Protein AF-A0A7Y2PIM0-F1 (afdb_monomer_lite)

Structure (mmCIF, N/CA/C/O backbone):
data_AF-A0A7Y2PIM0-F1
#
_entry.id   AF-A0A7Y2PIM0-F1
#
loop_
_atom_site.group_PDB
_atom_site.id
_atom_site.type_symbol
_atom_site.label_atom_id
_atom_site.label_alt_id
_atom_site.label_comp_id
_atom_site.label_asym_id
_atom_site.label_entity_id
_atom_site.label_seq_id
_atom_site.pdbx_PDB_ins_code
_atom_site.Cartn_x
_atom_site.Cartn_y
_atom_site.Cartn_z
_atom_site.occupancy
_atom_site.B_iso_or_equiv
_atom_site.auth_seq_id
_atom_site.auth_comp_id
_atom_site.auth_asym_id
_atom_site.auth_atom_id
_atom_site.pdbx_PDB_model_num
ATOM 1 N N . MET A 1 1 ? -16.999 8.464 21.501 1.00 84.56 1 MET A N 1
ATOM 2 C CA . MET A 1 1 ? -16.425 7.670 20.392 1.00 84.56 1 MET A CA 1
ATOM 3 C C . MET A 1 1 ? -16.876 8.298 19.085 1.00 84.56 1 MET A C 1
ATOM 5 O O . MET A 1 1 ? -18.005 8.773 19.036 1.00 84.56 1 MET A O 1
ATOM 9 N N . ARG A 1 2 ? -16.004 8.364 18.077 1.00 95.94 2 ARG A N 1
ATOM 10 C CA . ARG A 1 2 ? -16.331 8.897 16.746 1.00 95.94 2 ARG A CA 1
ATOM 11 C C . ARG A 1 2 ? -16.547 7.724 15.796 1.00 95.94 2 ARG A C 1
ATOM 13 O O . ARG A 1 2 ? -15.685 6.857 15.724 1.00 95.94 2 ARG A O 1
ATOM 20 N N . THR A 1 3 ? -17.656 7.720 15.064 1.00 97.94 3 THR A N 1
ATOM 21 C CA . THR A 1 3 ? -17.863 6.778 13.958 1.00 97.94 3 THR A CA 1
ATOM 22 C C . THR A 1 3 ? -17.010 7.218 12.773 1.00 97.94 3 THR A C 1
ATOM 24 O O . THR A 1 3 ? -17.121 8.362 12.329 1.00 97.94 3 THR A O 1
ATOM 27 N N . LEU A 1 4 ? -16.140 6.333 12.285 1.00 98.12 4 LEU A N 1
ATOM 28 C CA . LEU A 1 4 ? -15.368 6.573 11.066 1.00 98.12 4 LEU A CA 1
ATOM 29 C C . LEU A 1 4 ? -16.287 6.430 9.849 1.00 98.12 4 LEU A C 1
ATOM 31 O O . LEU A 1 4 ? -17.072 5.486 9.781 1.00 98.12 4 LEU A O 1
ATOM 35 N N . GLN A 1 5 ? -16.196 7.370 8.911 1.00 98.00 5 GLN A N 1
ATOM 36 C CA . GLN A 1 5 ? -16.828 7.232 7.602 1.00 98.00 5 GLN A CA 1
ATOM 37 C C . GLN A 1 5 ? -15.867 6.472 6.691 1.00 98.00 5 GLN A C 1
ATOM 39 O O . GLN A 1 5 ? -14.671 6.755 6.692 1.00 98.00 5 GLN A O 1
ATOM 44 N N . ILE A 1 6 ? -16.385 5.482 5.969 1.00 98.31 6 ILE A N 1
ATOM 45 C CA . ILE A 1 6 ? -15.607 4.737 4.979 1.00 98.31 6 ILE A CA 1
ATOM 46 C C . ILE A 1 6 ? -15.689 5.512 3.669 1.00 98.31 6 ILE A C 1
ATOM 48 O O . ILE A 1 6 ? -16.783 5.786 3.177 1.00 98.31 6 ILE A O 1
ATOM 52 N N . GLU A 1 7 ? -14.533 5.845 3.113 1.00 98.25 7 GLU A N 1
ATOM 53 C CA . GLU A 1 7 ? -14.401 6.601 1.872 1.00 98.25 7 GLU A CA 1
ATOM 54 C C . GLU A 1 7 ? -13.824 5.694 0.771 1.00 98.25 7 GLU A C 1
ATOM 56 O O . GLU A 1 7 ? -13.017 4.809 1.076 1.00 98.25 7 GLU A O 1
ATOM 61 N N . PRO A 1 8 ? -14.219 5.868 -0.506 1.00 98.38 8 PRO A N 1
ATOM 62 C CA . PRO A 1 8 ? -13.549 5.203 -1.618 1.00 98.38 8 PRO A CA 1
ATOM 63 C C . PRO A 1 8 ? -12.068 5.589 -1.670 1.00 98.38 8 PRO A C 1
ATOM 65 O O . PRO A 1 8 ? -11.725 6.768 -1.581 1.00 98.38 8 PRO A O 1
ATOM 68 N N . LEU A 1 9 ? -11.194 4.600 -1.852 1.00 98.69 9 LEU A N 1
ATOM 69 C CA . LEU A 1 9 ? -9.767 4.853 -2.016 1.00 98.69 9 LEU A CA 1
ATOM 70 C C . LEU A 1 9 ? -9.510 5.500 -3.383 1.00 98.69 9 LEU A C 1
ATOM 72 O O . LEU A 1 9 ? -9.921 4.966 -4.409 1.00 98.69 9 LEU A O 1
ATOM 76 N N . THR A 1 10 ? -8.823 6.639 -3.380 1.00 98.62 10 THR A N 1
ATOM 77 C CA . THR A 1 10 ? -8.340 7.339 -4.579 1.00 98.62 10 THR A CA 1
ATOM 78 C C . THR A 1 10 ? -6.927 7.846 -4.314 1.00 98.62 10 THR A C 1
ATOM 80 O O . THR A 1 10 ? -6.566 8.072 -3.154 1.00 98.62 10 THR A O 1
ATOM 83 N N . LYS A 1 11 ? -6.127 8.048 -5.368 1.00 98.56 11 LYS A N 1
ATOM 84 C CA . LYS A 1 11 ? -4.773 8.612 -5.237 1.00 98.56 11 LYS A CA 1
ATOM 85 C C . LYS A 1 11 ? -4.804 9.967 -4.537 1.00 98.56 11 LYS A C 1
ATOM 87 O O . LYS A 1 11 ? -4.004 10.220 -3.642 1.00 98.56 11 LYS A O 1
ATOM 92 N N . GLU A 1 12 ? -5.759 10.816 -4.902 1.00 98.38 12 GLU A N 1
ATOM 93 C CA . GLU A 1 12 ? -5.871 12.181 -4.395 1.00 98.38 12 GLU A CA 1
ATOM 94 C C . GLU A 1 12 ? -6.225 12.208 -2.906 1.00 98.38 12 GLU A C 1
ATOM 96 O O . GLU A 1 12 ? -5.605 12.947 -2.142 1.00 98.38 12 GLU A O 1
ATOM 101 N N . ALA A 1 13 ? -7.196 11.393 -2.477 1.00 98.25 13 ALA A N 1
ATOM 102 C CA . ALA A 1 13 ? -7.598 11.335 -1.072 1.00 98.25 13 ALA A CA 1
ATOM 103 C C . ALA A 1 13 ? -6.534 10.671 -0.182 1.00 98.25 13 ALA A C 1
ATOM 105 O O . ALA A 1 13 ? -6.442 10.989 1.005 1.00 98.25 13 ALA A O 1
ATOM 106 N N . PHE A 1 14 ? -5.731 9.759 -0.742 1.00 98.69 14 PHE A N 1
ATOM 107 C CA . PHE A 1 14 ? -4.743 8.991 0.015 1.00 98.69 14 PHE A CA 1
ATOM 108 C C . PHE A 1 14 ? -3.336 9.606 0.034 1.00 98.69 14 PHE A C 1
ATOM 110 O O . PHE A 1 14 ? -2.535 9.233 0.888 1.00 98.69 14 PHE A O 1
ATOM 117 N N . ALA A 1 15 ? -3.052 10.589 -0.828 1.00 98.38 15 ALA A N 1
ATOM 118 C CA . ALA A 1 15 ? -1.741 11.231 -0.963 1.00 98.38 15 ALA A CA 1
ATOM 119 C C . ALA A 1 15 ? -1.066 11.683 0.356 1.00 98.38 15 ALA A C 1
ATOM 121 O O . ALA A 1 15 ? 0.157 11.587 0.444 1.00 98.38 15 ALA A O 1
ATOM 122 N N . PRO A 1 16 ? -1.784 12.145 1.405 1.00 98.25 16 PRO A N 1
ATOM 123 C CA . PRO A 1 16 ? -1.150 12.476 2.686 1.00 98.25 16 PRO A CA 1
ATOM 124 C C . PRO A 1 16 ? -0.579 11.275 3.457 1.00 98.25 16 PRO A C 1
ATOM 126 O O . PRO A 1 16 ? 0.183 11.476 4.399 1.00 98.25 16 PRO A O 1
ATOM 129 N N . PHE A 1 17 ? -0.977 10.051 3.105 1.00 98.56 17 PHE A N 1
ATOM 130 C CA . PHE A 1 17 ? -0.648 8.817 3.827 1.00 98.56 17 PHE A CA 1
ATOM 131 C C . PHE A 1 17 ? 0.252 7.870 3.023 1.00 98.56 17 PHE A C 1
ATOM 133 O O . PHE A 1 17 ? 0.874 6.987 3.612 1.00 98.56 17 PHE A O 1
ATOM 140 N N . GLY A 1 18 ? 0.315 8.030 1.699 1.00 98.44 18 GLY A N 1
ATOM 141 C CA . GLY A 1 18 ? 1.153 7.229 0.809 1.00 98.44 18 GLY A CA 1
ATOM 142 C C . GLY A 1 18 ? 0.591 7.141 -0.610 1.00 98.44 18 GLY A C 1
ATOM 143 O O . GLY A 1 18 ? -0.234 7.957 -1.022 1.00 98.44 18 GLY A O 1
ATOM 144 N N . ASP A 1 19 ? 1.022 6.113 -1.340 1.00 98.69 19 ASP A N 1
ATOM 145 C CA . ASP A 1 19 ? 0.636 5.871 -2.732 1.00 98.69 19 ASP A CA 1
ATOM 146 C C . ASP A 1 19 ? -0.464 4.804 -2.862 1.00 98.69 19 ASP A C 1
ATOM 148 O O . ASP A 1 19 ? -0.496 3.819 -2.118 1.00 98.69 19 ASP A O 1
ATOM 152 N N . VAL A 1 20 ? -1.335 4.946 -3.867 1.00 98.75 20 VAL A N 1
ATOM 153 C CA . VAL A 1 20 ? -2.290 3.896 -4.265 1.00 98.75 20 VAL A CA 1
ATOM 154 C C . VAL A 1 20 ? -1.718 3.105 -5.442 1.00 98.75 20 VAL A C 1
ATOM 156 O O . VAL A 1 20 ? -1.551 3.629 -6.545 1.00 98.75 20 VAL A O 1
ATOM 159 N N . ILE A 1 21 ? -1.449 1.816 -5.217 1.00 98.81 21 ILE A N 1
ATOM 160 C CA . ILE A 1 21 ? -0.918 0.902 -6.237 1.00 98.81 21 ILE A CA 1
ATOM 161 C C . ILE A 1 21 ? -2.072 0.352 -7.080 1.00 98.81 21 ILE A C 1
ATOM 163 O O . ILE A 1 21 ? -2.678 -0.667 -6.748 1.00 98.81 21 ILE A O 1
ATOM 167 N N . GLU A 1 22 ? -2.356 1.015 -8.196 1.00 98.69 22 GLU A N 1
ATOM 168 C CA . GLU A 1 22 ? -3.400 0.616 -9.145 1.00 98.69 22 GLU A CA 1
ATOM 169 C C . GLU A 1 22 ? -3.042 0.989 -10.592 1.00 98.69 22 GLU A C 1
ATOM 171 O O . GLU A 1 22 ? -2.159 1.813 -10.843 1.00 98.69 22 GLU A O 1
ATOM 176 N N . THR A 1 23 ? -3.745 0.400 -11.560 1.00 98.69 23 THR A N 1
ATOM 177 C CA . THR A 1 23 ? -3.604 0.742 -12.986 1.00 98.69 23 THR A CA 1
ATOM 178 C C . THR A 1 23 ? -4.503 1.897 -13.415 1.00 98.69 23 THR A C 1
ATOM 180 O O . THR A 1 23 ? -4.171 2.619 -14.355 1.00 98.69 23 THR A O 1
ATOM 183 N N . ASP A 1 24 ? -5.639 2.077 -12.746 1.00 98.31 24 ASP A N 1
ATOM 184 C CA . ASP A 1 24 ? -6.659 3.039 -13.149 1.00 98.31 24 ASP A CA 1
ATOM 185 C C . ASP A 1 24 ? -6.153 4.463 -12.928 1.00 98.31 24 ASP A C 1
ATOM 187 O O . ASP A 1 24 ? -5.677 4.815 -11.853 1.00 98.31 24 ASP A O 1
ATOM 191 N N . GLY A 1 25 ? -6.182 5.283 -13.981 1.00 97.38 25 GLY A N 1
ATOM 192 C CA . GLY A 1 25 ? -5.637 6.643 -13.944 1.00 97.38 25 GLY A CA 1
ATOM 193 C C . GLY A 1 25 ? -4.114 6.727 -13.762 1.00 97.38 25 GLY A C 1
ATOM 194 O O . GLY A 1 25 ? -3.608 7.819 -13.525 1.00 97.38 25 GLY A O 1
ATOM 195 N N . SER A 1 26 ? -3.384 5.611 -13.856 1.00 98.25 26 SER A N 1
ATOM 196 C CA . SER A 1 26 ? -1.926 5.587 -13.712 1.00 98.25 26 SER A CA 1
ATOM 197 C C . SER A 1 26 ? -1.222 5.655 -15.066 1.00 98.25 26 SER A C 1
ATOM 199 O O . SER A 1 26 ? -1.584 4.953 -16.018 1.00 98.25 26 SER A O 1
ATOM 201 N N . ASP A 1 27 ? -0.160 6.456 -15.130 1.00 98.06 27 ASP A N 1
ATOM 202 C CA . ASP A 1 27 ? 0.705 6.521 -16.303 1.00 98.06 27 ASP A CA 1
ATOM 203 C C . ASP A 1 27 ? 1.377 5.171 -16.577 1.00 98.06 27 ASP A C 1
ATOM 205 O O . ASP A 1 27 ? 1.750 4.403 -15.681 1.00 98.06 27 ASP A O 1
ATOM 209 N N . HIS A 1 28 ? 1.561 4.883 -17.861 1.00 98.62 28 HIS A N 1
ATOM 210 C CA . HIS A 1 28 ? 2.245 3.686 -18.318 1.00 98.62 28 HIS A CA 1
ATOM 211 C C . HIS A 1 28 ? 2.980 3.952 -19.625 1.00 98.62 28 HIS A C 1
ATOM 213 O O . HIS A 1 28 ? 2.693 4.894 -20.362 1.00 98.62 28 HIS A O 1
ATOM 219 N N . PHE A 1 29 ? 3.907 3.061 -19.946 1.00 98.62 29 PHE A N 1
ATOM 220 C CA . PHE A 1 29 ? 4.511 3.001 -21.268 1.00 98.62 29 PHE A CA 1
ATOM 221 C C . PHE A 1 29 ? 4.590 1.562 -21.756 1.00 98.62 29 PHE A C 1
ATOM 223 O O . PHE A 1 29 ? 4.589 0.606 -20.973 1.00 98.62 29 PHE A O 1
ATOM 230 N N . MET A 1 30 ? 4.648 1.410 -23.075 1.00 98.62 30 MET A N 1
ATOM 231 C CA . MET A 1 30 ? 4.731 0.103 -23.706 1.00 98.62 30 MET A CA 1
ATOM 232 C C . MET A 1 30 ? 6.155 -0.450 -23.625 1.00 98.62 30 MET A C 1
ATOM 234 O O . MET A 1 30 ? 7.127 0.249 -23.909 1.00 98.62 30 MET A O 1
ATOM 238 N N . ILE A 1 31 ? 6.272 -1.728 -23.282 1.00 98.50 31 ILE A N 1
ATOM 239 C CA . ILE A 1 31 ? 7.511 -2.510 -23.352 1.00 98.50 31 ILE A CA 1
ATOM 240 C C . ILE A 1 31 ? 7.287 -3.747 -24.234 1.00 98.50 31 ILE A C 1
ATOM 242 O O . ILE A 1 31 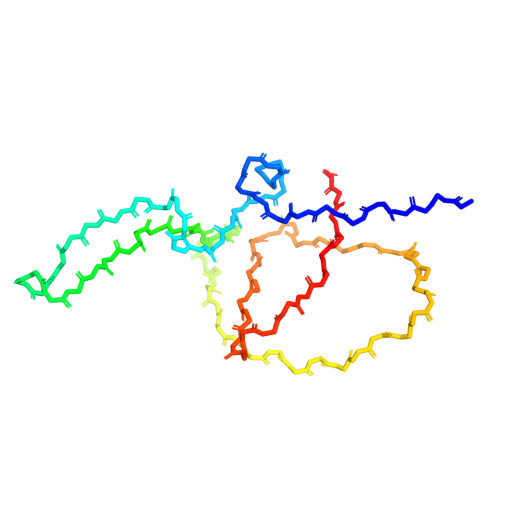? 6.182 -3.961 -24.739 1.00 98.50 31 ILE A O 1
ATOM 246 N N . ASN A 1 32 ? 8.330 -4.559 -24.438 1.00 98.00 32 ASN A N 1
ATOM 247 C CA . ASN A 1 32 ? 8.251 -5.825 -25.180 1.00 98.00 32 ASN A CA 1
ATOM 248 C C . ASN A 1 32 ? 7.623 -5.661 -26.578 1.00 98.00 32 ASN A C 1
ATOM 250 O O . ASN A 1 32 ? 6.685 -6.364 -26.938 1.00 98.00 32 ASN A O 1
ATOM 254 N N . ASN A 1 33 ? 8.109 -4.691 -27.360 1.00 97.69 33 ASN A N 1
ATOM 255 C CA . ASN A 1 33 ? 7.588 -4.383 -28.702 1.00 97.69 33 ASN A CA 1
ATOM 256 C C . ASN A 1 33 ? 6.079 -4.078 -28.736 1.00 97.69 33 ASN A C 1
ATOM 258 O O . ASN A 1 33 ? 5.400 -4.407 -29.706 1.00 97.69 33 ASN A O 1
ATOM 262 N N . GLY A 1 34 ? 5.540 -3.463 -27.682 1.00 98.12 34 GLY A N 1
ATOM 263 C CA . GLY A 1 34 ? 4.126 -3.096 -27.640 1.00 98.12 34 GLY A CA 1
ATOM 264 C C . GLY A 1 34 ? 3.196 -4.182 -27.105 1.00 98.12 34 GLY A C 1
ATOM 265 O O . GLY A 1 34 ? 1.986 -3.987 -27.145 1.00 98.12 34 GLY A O 1
ATOM 266 N N . SER A 1 35 ? 3.709 -5.302 -26.587 1.00 98.31 35 SER A N 1
ATOM 267 C CA . SER A 1 35 ? 2.857 -6.376 -26.052 1.00 98.31 35 SER A CA 1
ATOM 268 C C . SER A 1 35 ? 2.497 -6.216 -24.574 1.00 98.31 35 SER A C 1
ATOM 270 O O . SER A 1 35 ? 1.709 -6.999 -24.048 1.00 98.31 35 SER A O 1
ATOM 272 N N . THR A 1 36 ? 3.119 -5.278 -23.855 1.00 98.75 36 THR A N 1
ATOM 273 C CA . THR A 1 36 ? 2.939 -5.151 -22.403 1.00 98.75 36 THR A CA 1
ATOM 274 C C . THR A 1 36 ? 2.944 -3.690 -21.983 1.00 98.75 36 THR A C 1
ATOM 276 O O . THR A 1 36 ? 3.861 -2.947 -22.328 1.00 98.75 36 THR A O 1
ATOM 279 N N . MET A 1 37 ? 1.942 -3.294 -21.199 1.00 98.75 37 MET A N 1
ATOM 280 C CA . MET A 1 37 ? 1.888 -1.992 -20.534 1.00 98.75 37 MET A CA 1
ATOM 281 C C . MET A 1 37 ? 2.633 -2.084 -19.201 1.00 98.75 37 MET A C 1
ATOM 283 O O . MET A 1 37 ? 2.297 -2.912 -18.354 1.00 98.75 37 MET A O 1
ATOM 287 N N . ARG A 1 38 ? 3.651 -1.244 -19.005 1.00 98.75 38 ARG A N 1
ATOM 288 C CA . ARG A 1 38 ? 4.345 -1.104 -17.723 1.00 98.75 38 ARG A CA 1
ATOM 289 C C . ARG A 1 38 ? 3.813 0.124 -16.998 1.00 98.75 38 ARG A C 1
ATOM 291 O O . ARG A 1 38 ? 4.192 1.242 -17.337 1.00 98.75 38 ARG A O 1
ATOM 298 N N . PHE A 1 39 ? 3.004 -0.110 -15.973 1.00 98.75 39 PHE A N 1
ATOM 299 C CA . PHE A 1 39 ? 2.638 0.899 -14.982 1.00 98.75 39 PHE A CA 1
ATOM 300 C C . PHE A 1 39 ? 3.838 1.120 -14.068 1.00 98.75 39 PHE A C 1
ATOM 302 O O . PHE A 1 39 ? 4.209 0.263 -13.262 1.00 98.75 39 PHE A O 1
ATOM 309 N N . HIS A 1 40 ? 4.564 2.197 -14.332 1.00 98.12 40 HIS A N 1
ATOM 310 C CA . HIS A 1 40 ? 5.909 2.368 -13.813 1.00 98.12 40 HIS A CA 1
ATOM 311 C C . HIS A 1 40 ? 5.887 3.044 -12.449 1.00 98.12 40 HIS A C 1
ATOM 313 O O . HIS A 1 40 ? 5.299 4.108 -12.321 1.00 98.12 40 HIS A O 1
ATOM 319 N N . ARG A 1 41 ? 6.593 2.450 -11.474 1.00 97.50 41 ARG A N 1
ATOM 320 C CA . ARG A 1 41 ? 6.850 3.054 -10.157 1.00 97.50 41 ARG A CA 1
ATOM 321 C C . ARG A 1 41 ? 5.563 3.601 -9.517 1.00 97.50 41 ARG A C 1
ATOM 323 O O . ARG A 1 41 ? 5.475 4.770 -9.181 1.00 97.50 41 ARG A O 1
ATOM 330 N N . LEU A 1 42 ? 4.566 2.728 -9.366 1.00 98.69 42 LEU A N 1
ATOM 331 C CA . LEU A 1 42 ? 3.315 3.062 -8.671 1.00 98.69 42 LEU A CA 1
ATOM 332 C C . LEU A 1 42 ? 3.520 3.346 -7.173 1.00 98.69 42 LEU A C 1
ATOM 334 O O . LEU A 1 42 ? 2.660 3.951 -6.555 1.00 98.69 42 LEU A O 1
ATOM 338 N N . ALA A 1 43 ? 4.633 2.874 -6.609 1.00 98.44 43 ALA A N 1
ATOM 339 C CA . ALA A 1 43 ? 5.120 3.189 -5.273 1.00 98.44 43 ALA A CA 1
ATOM 340 C C . ALA A 1 43 ? 6.648 3.000 -5.242 1.00 98.44 43 ALA A C 1
ATOM 342 O O . ALA A 1 43 ? 7.212 2.282 -6.085 1.00 98.44 43 ALA A O 1
ATOM 343 N N . GLU A 1 44 ? 7.313 3.608 -4.263 1.00 98.19 44 GLU A N 1
ATOM 344 C CA . GLU A 1 44 ? 8.739 3.427 -3.977 1.00 98.19 44 GLU A CA 1
ATOM 345 C C . GLU A 1 44 ? 8.918 2.858 -2.565 1.00 98.19 44 GLU A C 1
ATOM 347 O O . GLU A 1 44 ? 8.260 3.289 -1.625 1.00 98.19 44 GLU A O 1
ATOM 352 N N . VAL A 1 45 ? 9.775 1.841 -2.419 1.00 98.56 45 VAL A N 1
ATOM 353 C CA . VAL A 1 45 ? 10.069 1.272 -1.099 1.00 98.56 45 VAL A CA 1
ATOM 354 C C . VAL A 1 45 ? 11.135 2.127 -0.431 1.00 98.56 45 VAL A C 1
ATOM 356 O O . VAL A 1 45 ? 12.263 2.196 -0.916 1.00 98.56 45 VAL A O 1
ATOM 359 N N . GLU A 1 46 ? 10.783 2.735 0.695 1.00 98.25 46 GLU A N 1
ATOM 360 C CA . GLU A 1 46 ? 11.696 3.522 1.520 1.00 98.25 46 GLU A CA 1
ATOM 361 C C . GLU A 1 46 ? 12.295 2.670 2.645 1.00 98.25 46 GLU A C 1
ATOM 363 O O . GLU A 1 46 ? 11.580 1.905 3.302 1.00 98.25 46 GLU A O 1
ATOM 368 N N . THR A 1 47 ? 13.597 2.834 2.884 1.00 98.31 47 THR A N 1
ATOM 369 C CA . THR A 1 47 ? 14.347 2.226 3.991 1.00 98.31 47 THR A CA 1
ATOM 370 C C . THR A 1 47 ? 15.238 3.267 4.666 1.00 98.31 47 THR A C 1
ATOM 372 O O . THR A 1 47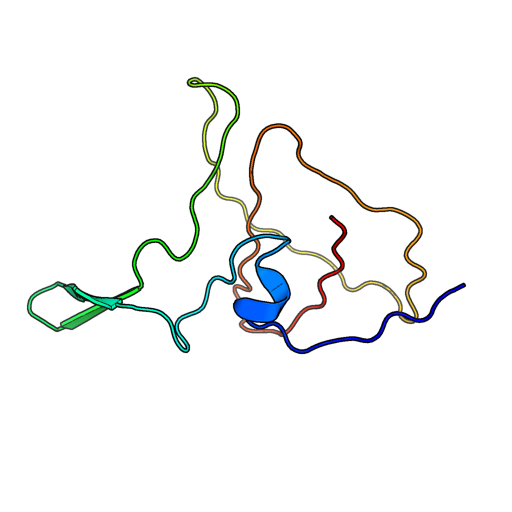 ? 15.647 4.244 4.037 1.00 98.31 47 THR A O 1
ATOM 375 N N . ALA A 1 48 ? 15.545 3.080 5.949 1.00 97.94 48 ALA A N 1
ATOM 376 C CA . ALA A 1 48 ? 16.282 4.072 6.729 1.00 97.94 48 ALA A CA 1
ATOM 377 C C . ALA A 1 48 ? 17.802 3.960 6.581 1.00 97.94 48 ALA A C 1
ATOM 379 O O . ALA A 1 48 ? 18.490 4.981 6.631 1.00 97.94 48 ALA A O 1
ATOM 380 N N . GLN A 1 49 ? 18.329 2.742 6.443 1.00 97.75 49 GLN A N 1
ATOM 381 C CA . GLN A 1 49 ? 19.765 2.488 6.351 1.00 97.75 49 GLN A CA 1
ATOM 382 C C . GLN A 1 49 ? 20.154 1.876 4.997 1.00 97.75 49 GLN A C 1
ATOM 384 O O . GLN A 1 49 ? 19.357 1.155 4.394 1.00 97.75 49 GLN A O 1
ATOM 389 N N . PRO A 1 50 ? 21.386 2.114 4.508 1.00 96.75 50 PRO A N 1
ATOM 390 C CA . PRO A 1 50 ? 21.877 1.511 3.266 1.00 96.75 50 PRO A CA 1
ATOM 391 C C . PRO A 1 50 ? 21.906 -0.025 3.275 1.00 96.75 50 PRO A C 1
ATOM 393 O O . PRO A 1 50 ? 21.802 -0.651 2.221 1.00 96.75 50 PRO A O 1
ATOM 396 N N . GLU A 1 51 ? 22.095 -0.636 4.444 1.00 97.56 51 GLU A N 1
ATOM 397 C CA . GLU A 1 51 ? 22.117 -2.089 4.627 1.00 97.56 51 GLU A CA 1
ATOM 398 C C . GLU A 1 51 ? 20.726 -2.729 4.733 1.00 97.56 51 GLU A C 1
ATOM 400 O O . GLU A 1 51 ? 20.621 -3.962 4.658 1.00 97.56 51 GLU A O 1
ATOM 405 N N . ASP A 1 52 ? 19.676 -1.918 4.890 1.00 98.06 52 ASP A N 1
ATOM 406 C CA . ASP A 1 52 ? 18.303 -2.401 4.924 1.00 98.06 52 ASP A CA 1
ATOM 407 C C . ASP A 1 52 ? 17.937 -3.038 3.582 1.00 98.06 52 ASP A C 1
ATOM 409 O O . ASP A 1 52 ? 18.394 -2.646 2.504 1.00 98.06 52 ASP A O 1
ATOM 413 N N . LYS A 1 53 ? 17.083 -4.058 3.641 1.00 98.25 53 LYS A N 1
ATOM 414 C CA . LYS A 1 53 ? 16.641 -4.789 2.456 1.00 98.25 53 LYS A CA 1
ATOM 415 C C . LYS A 1 53 ? 15.130 -4.779 2.383 1.00 98.25 53 LYS A C 1
ATOM 417 O O . LYS A 1 53 ? 14.463 -5.208 3.321 1.00 98.25 53 LYS A O 1
ATOM 422 N N . ALA A 1 54 ? 14.605 -4.374 1.231 1.00 98.38 54 ALA A N 1
ATOM 423 C CA . ALA A 1 54 ? 13.217 -4.629 0.890 1.00 98.38 54 ALA A CA 1
ATOM 424 C C . ALA A 1 54 ? 12.972 -6.147 0.852 1.00 98.38 54 ALA A C 1
ATOM 426 O O . ALA A 1 54 ? 13.745 -6.901 0.252 1.00 98.38 54 ALA A O 1
ATOM 427 N N . ILE A 1 55 ? 11.898 -6.591 1.497 1.00 98.62 55 ILE A N 1
ATOM 428 C CA . ILE A 1 55 ? 11.494 -7.999 1.563 1.00 98.62 55 ILE A CA 1
ATOM 429 C C . ILE A 1 55 ? 10.093 -8.175 0.978 1.00 98.62 55 ILE A C 1
ATOM 431 O O . ILE A 1 55 ? 9.325 -7.221 0.886 1.00 98.62 55 ILE A O 1
ATOM 435 N N . ILE A 1 56 ? 9.755 -9.407 0.591 1.00 98.75 56 ILE A N 1
ATOM 436 C CA . ILE A 1 56 ? 8.436 -9.769 0.064 1.00 98.75 56 ILE A CA 1
ATOM 437 C C . ILE A 1 56 ? 7.878 -10.911 0.907 1.00 98.75 56 ILE A C 1
ATOM 439 O O . ILE A 1 56 ? 8.536 -11.934 1.093 1.00 98.75 56 ILE A O 1
ATOM 443 N N . SER A 1 57 ? 6.646 -10.734 1.372 1.00 98.69 57 SER A N 1
ATOM 444 C CA . SER A 1 57 ? 5.938 -11.672 2.241 1.00 98.69 57 SER A CA 1
ATOM 445 C C . SER A 1 57 ? 4.487 -11.817 1.786 1.00 98.69 57 SER A C 1
ATOM 447 O O . SER A 1 57 ? 3.957 -10.949 1.095 1.00 98.69 57 SER A O 1
ATOM 449 N N . ILE A 1 58 ? 3.824 -12.899 2.199 1.00 98.75 58 ILE A N 1
ATOM 450 C CA . ILE A 1 58 ? 2.375 -13.074 2.033 1.00 98.75 58 ILE A CA 1
ATOM 451 C C . ILE A 1 58 ? 1.729 -13.050 3.410 1.00 98.75 58 ILE A C 1
ATOM 453 O O . ILE A 1 58 ? 2.110 -13.818 4.292 1.00 98.75 58 ILE A O 1
ATOM 457 N N . PHE A 1 59 ? 0.725 -12.194 3.567 1.00 98.75 59 PHE A N 1
ATOM 458 C CA . PHE A 1 59 ? -0.116 -12.150 4.755 1.00 98.75 59 PHE A CA 1
ATOM 459 C C . PHE A 1 59 ? -1.417 -12.896 4.456 1.00 98.75 59 PHE A C 1
ATOM 461 O O . PHE A 1 59 ? -2.053 -12.680 3.424 1.00 98.75 59 PHE A O 1
ATOM 468 N N . ARG A 1 60 ? -1.815 -13.785 5.367 1.00 98.56 60 ARG A N 1
ATOM 469 C CA . ARG A 1 60 ? -3.132 -14.427 5.375 1.00 98.56 60 ARG A CA 1
ATOM 470 C C . ARG A 1 60 ? -3.805 -14.051 6.685 1.00 98.56 60 ARG A C 1
ATOM 472 O O . ARG A 1 60 ? -3.538 -14.675 7.704 1.00 98.56 60 ARG A O 1
ATOM 479 N N . ALA A 1 61 ? -4.588 -12.981 6.643 1.00 98.19 61 ALA A N 1
ATOM 480 C CA . ALA A 1 61 ? -5.282 -12.444 7.803 1.00 98.19 61 ALA A CA 1
ATOM 481 C C . ALA A 1 61 ? -6.721 -12.970 7.870 1.00 98.19 61 ALA A C 1
ATOM 483 O O . ALA A 1 61 ? -7.379 -13.107 6.837 1.00 98.19 61 ALA A O 1
ATOM 484 N N . ASP A 1 62 ? -7.199 -13.214 9.088 1.00 98.25 62 ASP A N 1
ATOM 485 C CA . ASP A 1 62 ? -8.606 -13.489 9.370 1.00 98.25 62 ASP A CA 1
ATOM 486 C C . ASP A 1 62 ? -9.378 -12.175 9.568 1.00 98.25 62 ASP A C 1
ATOM 488 O O . ASP A 1 62 ? -8.835 -11.172 10.048 1.00 98.25 62 ASP A O 1
ATOM 492 N N . ALA A 1 63 ? -10.659 -12.174 9.192 1.00 97.88 63 ALA A N 1
ATOM 493 C CA . ALA A 1 63 ? -11.526 -11.014 9.371 1.00 97.88 63 ALA A CA 1
ATOM 494 C C . ALA A 1 63 ? -11.700 -10.673 10.860 1.00 97.88 63 ALA A C 1
ATOM 496 O O . ALA A 1 63 ? -11.757 -11.557 11.711 1.00 97.88 63 ALA A O 1
ATOM 497 N N . GLN A 1 64 ? -11.810 -9.379 11.157 1.00 98.00 64 GLN A N 1
ATOM 498 C CA . GLN A 1 64 ? -12.141 -8.890 12.495 1.00 98.00 64 GLN A CA 1
ATOM 499 C C . GLN A 1 64 ? -13.657 -8.728 12.641 1.00 98.00 64 GLN A C 1
ATOM 501 O O . GLN A 1 64 ? -14.342 -8.385 11.672 1.00 98.00 64 GLN A O 1
ATOM 506 N N . ASP A 1 65 ? -14.166 -8.925 13.856 1.00 98.00 65 ASP A N 1
ATOM 507 C CA . ASP A 1 65 ? -15.579 -8.708 14.160 1.00 98.00 65 ASP A CA 1
ATOM 508 C C . ASP A 1 65 ? -15.976 -7.241 13.954 1.00 98.00 65 ASP A C 1
ATOM 510 O O . ASP A 1 65 ? -15.253 -6.310 14.318 1.00 98.00 65 ASP A O 1
ATOM 514 N N . MET A 1 66 ? -17.166 -7.041 13.387 1.00 97.31 66 MET A N 1
ATOM 515 C CA . MET A 1 66 ? -17.750 -5.723 13.157 1.00 97.31 66 MET A CA 1
ATOM 516 C C . MET A 1 66 ? -19.002 -5.526 14.026 1.00 97.31 66 MET A C 1
ATOM 518 O O . MET A 1 66 ? -19.815 -6.446 14.127 1.00 97.31 66 MET A O 1
ATOM 522 N N . PRO A 1 67 ? -19.208 -4.331 14.619 1.00 96.88 67 PRO A N 1
ATOM 523 C CA . PRO A 1 67 ? -18.396 -3.120 14.471 1.00 96.88 67 PRO A CA 1
ATOM 524 C C . PRO A 1 67 ? -17.072 -3.174 15.252 1.00 96.88 67 PRO A C 1
ATOM 526 O O . PRO A 1 67 ? -17.054 -3.424 16.457 1.00 96.88 67 PRO A O 1
ATOM 529 N N . LEU A 1 68 ? -15.968 -2.860 14.571 1.00 98.06 68 LEU A N 1
ATOM 530 C CA . LEU A 1 68 ? -14.642 -2.799 15.178 1.00 98.06 68 LEU A CA 1
ATOM 531 C C . LEU A 1 68 ? -14.444 -1.467 15.916 1.00 98.06 68 LEU A C 1
ATOM 533 O O . LEU A 1 68 ? -14.586 -0.389 15.336 1.00 98.06 68 LEU A O 1
ATOM 537 N N . THR A 1 69 ? -14.053 -1.529 17.190 1.00 98.19 69 THR A N 1
ATOM 538 C CA . THR A 1 69 ? -13.578 -0.348 17.927 1.00 98.19 69 THR A CA 1
ATOM 539 C C . THR A 1 69 ? -12.076 -0.187 17.712 1.00 98.19 69 THR A C 1
ATOM 541 O O . THR A 1 69 ? -11.285 -0.932 18.284 1.00 98.19 69 THR A O 1
ATOM 544 N N . VAL A 1 70 ? -11.670 0.803 16.912 1.00 98.06 70 VAL A N 1
ATOM 545 C CA . VAL A 1 70 ? -10.249 1.125 16.699 1.00 98.06 70 VAL A CA 1
ATOM 546 C C . VAL A 1 70 ? -9.686 1.796 17.955 1.00 98.06 70 VAL A C 1
ATOM 548 O O . VAL A 1 70 ? -10.041 2.931 18.272 1.00 98.06 70 VAL A O 1
ATOM 551 N N . CYS A 1 71 ? -8.821 1.089 18.683 1.00 97.62 71 CYS A N 1
ATOM 552 C CA . CYS A 1 71 ? -8.194 1.569 19.920 1.00 97.62 71 CYS A CA 1
ATOM 553 C C . CYS A 1 71 ? -6.685 1.827 19.797 1.00 97.62 71 CYS A C 1
ATOM 555 O O . CYS A 1 71 ? -6.090 2.378 20.723 1.00 97.62 71 CYS A O 1
ATOM 557 N N . MET A 1 72 ? -6.069 1.451 18.674 1.00 98.06 72 MET A N 1
ATOM 558 C CA . MET A 1 72 ? -4.646 1.652 18.410 1.00 98.06 72 MET A CA 1
ATOM 559 C C . MET A 1 72 ? -4.364 1.775 16.909 1.00 98.06 72 MET A C 1
ATOM 561 O O . MET A 1 72 ? -5.179 1.364 16.085 1.00 98.06 72 MET A O 1
ATOM 565 N N . LEU A 1 73 ? -3.220 2.381 16.588 1.00 98.62 73 LEU A N 1
ATOM 566 C CA . LEU A 1 73 ? -2.609 2.435 15.261 1.00 98.62 73 LEU A CA 1
ATOM 567 C C . LEU A 1 73 ? -1.117 2.134 15.414 1.00 98.62 73 LEU A C 1
ATOM 569 O O . LEU A 1 73 ? -0.535 2.368 16.478 1.00 98.62 73 LEU A O 1
ATOM 573 N N . GLU A 1 74 ? -0.502 1.644 14.347 1.00 98.62 74 GLU A N 1
ATOM 574 C CA . GLU A 1 74 ? 0.934 1.388 14.272 1.00 98.62 74 GLU A CA 1
ATOM 575 C C . GLU A 1 74 ? 1.605 2.273 13.216 1.00 98.62 74 GLU A C 1
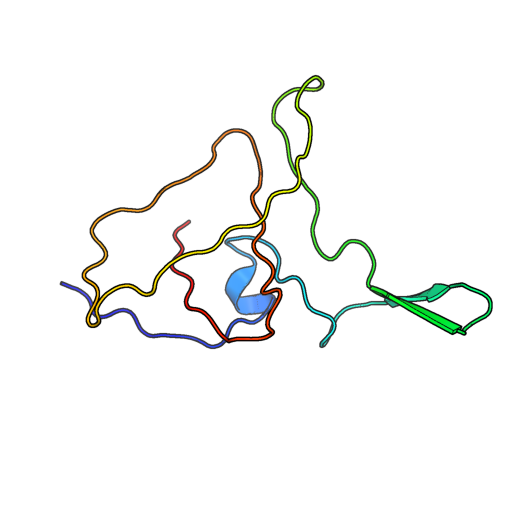ATOM 577 O O . GLU A 1 74 ? 0.943 2.878 12.375 1.00 98.62 74 GLU A O 1
ATOM 582 N N . ARG A 1 75 ? 2.937 2.363 13.282 1.00 98.44 75 ARG A N 1
ATOM 583 C CA . ARG A 1 75 ? 3.767 2.987 12.247 1.00 98.44 75 ARG A CA 1
ATOM 584 C C . ARG A 1 75 ? 5.119 2.292 12.161 1.00 98.44 75 ARG A C 1
ATOM 586 O O . ARG A 1 75 ? 5.638 1.830 13.179 1.00 98.44 75 ARG A O 1
ATOM 593 N N . LEU A 1 76 ? 5.721 2.319 10.977 1.00 97.38 76 LEU A N 1
ATOM 594 C CA . LEU A 1 76 ? 7.088 1.865 10.733 1.00 97.38 76 LEU A CA 1
ATOM 595 C C . LEU A 1 76 ? 7.992 3.088 10.528 1.00 97.38 76 LEU A C 1
ATOM 597 O O . LEU A 1 76 ? 8.075 3.618 9.428 1.00 97.38 76 LEU A O 1
ATOM 601 N N . PRO A 1 77 ? 8.674 3.583 11.574 1.00 97.50 77 PRO A N 1
ATOM 602 C CA . PRO A 1 77 ? 9.430 4.833 11.480 1.00 97.50 77 PRO A CA 1
ATOM 603 C C . PRO A 1 77 ? 10.683 4.749 10.592 1.00 97.50 77 PRO A C 1
ATOM 605 O O . PRO A 1 77 ? 11.311 5.773 10.355 1.00 97.50 77 PRO A O 1
ATOM 608 N N . LEU A 1 78 ? 11.078 3.547 10.159 1.00 98.12 78 LEU A N 1
ATOM 609 C CA . LEU A 1 78 ? 12.319 3.287 9.421 1.00 98.12 78 LEU A CA 1
ATOM 610 C C . LEU A 1 78 ? 12.085 2.748 8.003 1.00 98.12 78 LEU A C 1
ATOM 612 O O . LEU A 1 78 ? 13.030 2.305 7.354 1.00 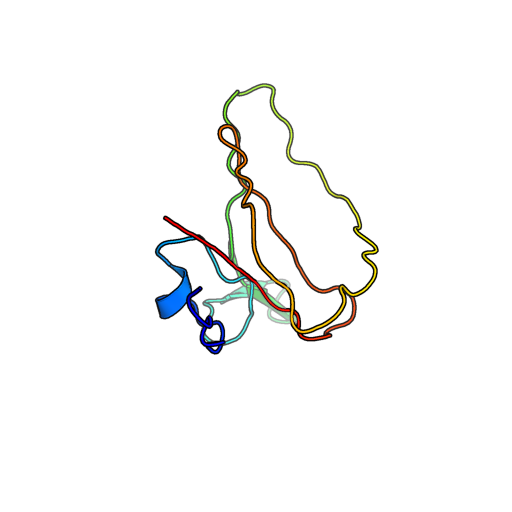98.12 78 LEU A O 1
ATOM 616 N N . GLY A 1 79 ? 10.844 2.752 7.522 1.00 97.81 79 GLY A N 1
ATOM 617 C CA . GLY A 1 79 ? 10.570 2.343 6.155 1.00 97.81 79 GLY A CA 1
ATOM 618 C C . GLY A 1 79 ? 9.093 2.271 5.818 1.00 97.81 79 GLY A C 1
ATOM 619 O O . GLY A 1 79 ? 8.223 2.294 6.686 1.00 97.81 79 GLY A O 1
ATOM 620 N N . SER A 1 80 ? 8.834 2.159 4.524 1.00 98.62 80 SER A N 1
ATOM 621 C CA . SER A 1 80 ? 7.488 1.996 3.973 1.00 98.62 80 SER A CA 1
ATOM 622 C C . SER A 1 80 ? 6.974 0.555 4.105 1.00 98.62 80 SER A C 1
ATOM 624 O O . SER A 1 80 ? 7.754 -0.397 4.208 1.00 98.62 80 SER A O 1
ATOM 626 N N . GLN A 1 81 ? 5.655 0.376 4.029 1.00 98.81 81 GLN A N 1
ATOM 627 C CA . GLN A 1 81 ? 5.019 -0.935 3.905 1.00 98.81 81 GLN A CA 1
ATOM 628 C C . GLN A 1 81 ? 3.841 -0.858 2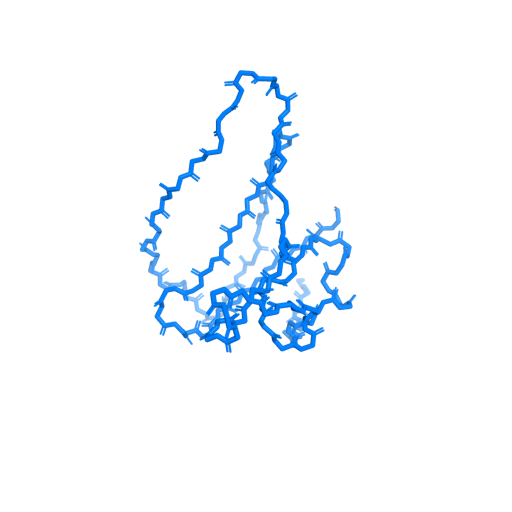.935 1.00 98.81 81 GLN A C 1
ATOM 630 O O . GLN A 1 81 ? 3.020 0.050 3.016 1.00 98.81 81 GLN A O 1
ATOM 635 N N . ALA A 1 82 ? 3.759 -1.834 2.029 1.00 98.75 82 ALA A N 1
ATOM 636 C CA . ALA A 1 82 ? 2.721 -1.913 1.010 1.00 98.75 82 ALA A CA 1
ATOM 637 C C . ALA A 1 82 ? 1.873 -3.180 1.176 1.00 98.75 82 ALA A C 1
ATOM 639 O O . ALA A 1 82 ? 2.396 -4.257 1.474 1.00 98.75 82 ALA A O 1
ATOM 640 N N . PHE A 1 83 ? 0.571 -3.058 0.912 1.00 98.75 83 PHE A N 1
ATOM 641 C CA . PHE A 1 83 ? -0.380 -4.169 0.882 1.00 98.75 83 PHE A CA 1
ATOM 642 C C . PHE A 1 83 ? -1.080 -4.216 -0.477 1.00 98.75 83 PHE A C 1
ATOM 644 O O . PHE A 1 83 ? -1.705 -3.243 -0.890 1.00 98.75 83 PHE A O 1
ATOM 651 N N . ILE A 1 84 ? -0.982 -5.357 -1.167 1.00 98.75 84 ILE A N 1
ATOM 652 C CA . ILE A 1 84 ? -1.604 -5.587 -2.476 1.00 98.75 84 ILE A CA 1
ATOM 653 C C . ILE A 1 84 ? -2.511 -6.824 -2.370 1.00 98.75 84 ILE A C 1
ATOM 655 O O . ILE A 1 84 ? -2.021 -7.902 -2.016 1.00 98.75 84 ILE A O 1
ATOM 659 N N . PRO A 1 85 ? -3.822 -6.717 -2.662 1.00 98.38 85 PRO A N 1
ATOM 660 C CA . PRO A 1 85 ? -4.740 -7.842 -2.534 1.00 98.38 85 PRO A CA 1
ATOM 661 C C . PRO A 1 85 ? -4.476 -8.888 -3.625 1.00 98.38 85 PRO A C 1
ATOM 663 O O . PRO A 1 85 ? -4.752 -8.668 -4.800 1.00 98.38 85 PRO A O 1
ATOM 666 N N . LEU A 1 86 ? -4.001 -10.073 -3.234 1.00 98.69 86 LEU A N 1
ATOM 667 C CA . LEU A 1 86 ? -3.706 -11.159 -4.182 1.00 98.69 86 LEU A CA 1
ATOM 668 C C . LEU A 1 86 ? -4.956 -11.858 -4.740 1.00 98.69 86 LEU A C 1
ATOM 670 O O . LEU A 1 86 ? -4.869 -12.547 -5.752 1.00 98.69 86 LEU A O 1
ATOM 674 N N . LEU A 1 87 ? -6.107 -11.707 -4.077 1.00 98.44 87 LEU A N 1
ATOM 675 C CA . LEU A 1 87 ? -7.374 -12.338 -4.470 1.00 98.44 87 LEU A CA 1
ATOM 676 C C . LEU A 1 87 ? -8.390 -11.344 -5.051 1.00 98.44 87 LEU A C 1
ATOM 678 O O . LEU A 1 87 ? -9.530 -11.723 -5.292 1.00 98.44 87 LEU A O 1
ATOM 682 N N . GLY A 1 88 ? -8.012 -10.073 -5.230 1.00 97.62 88 GLY A N 1
ATOM 683 C CA . GLY A 1 88 ? -8.911 -9.033 -5.749 1.00 97.62 88 GLY A CA 1
ATOM 684 C C . GLY A 1 88 ? -10.083 -8.658 -4.830 1.00 97.62 88 GLY A C 1
ATOM 685 O O . GLY A 1 88 ? -10.975 -7.930 -5.252 1.00 97.62 88 GLY A O 1
ATOM 686 N N . ASN A 1 89 ? -10.101 -9.138 -3.582 1.00 98.44 89 ASN A N 1
ATOM 687 C CA . ASN A 1 89 ? -11.133 -8.776 -2.612 1.00 98.44 89 ASN A CA 1
ATOM 688 C C . ASN A 1 89 ? -10.911 -7.344 -2.092 1.00 98.44 89 ASN A C 1
ATOM 690 O O . ASN A 1 89 ? -9.777 -7.014 -1.725 1.00 98.44 89 ASN A O 1
ATOM 694 N N . PRO A 1 90 ? -11.969 -6.518 -1.983 1.00 98.38 90 PRO A N 1
ATOM 695 C CA . PRO A 1 90 ? -11.900 -5.248 -1.269 1.00 98.38 90 PRO A CA 1
ATOM 696 C C . PRO A 1 90 ? -11.511 -5.447 0.200 1.00 98.38 90 PRO A C 1
ATOM 698 O O . PRO A 1 90 ? -11.883 -6.445 0.821 1.00 98.38 90 PRO A O 1
ATOM 701 N N . PHE A 1 91 ? -10.806 -4.474 0.772 1.00 98.62 91 PHE A N 1
ATOM 702 C CA . PHE A 1 91 ? -10.466 -4.442 2.193 1.00 98.62 91 PHE A CA 1
ATOM 703 C C . PHE A 1 91 ? -10.528 -3.009 2.730 1.00 98.62 91 PHE A C 1
ATOM 705 O O . PHE A 1 91 ? -10.532 -2.048 1.963 1.00 98.62 91 PHE A O 1
ATOM 712 N N . LEU A 1 92 ? -10.628 -2.873 4.054 1.00 98.62 92 LEU A N 1
ATOM 713 C CA . LEU A 1 92 ? -10.672 -1.578 4.733 1.00 98.62 92 LEU A CA 1
ATOM 714 C C . LEU A 1 92 ? -9.271 -1.163 5.185 1.00 98.62 92 LEU A C 1
ATOM 716 O O . LEU A 1 92 ? -8.485 -1.998 5.629 1.00 98.62 92 LEU A O 1
ATOM 720 N N . ILE A 1 93 ? -9.000 0.138 5.119 1.00 98.62 93 ILE A N 1
ATOM 721 C CA . ILE A 1 93 ? -7.758 0.763 5.578 1.00 98.62 93 ILE A CA 1
ATOM 722 C C . ILE A 1 93 ? -8.132 1.873 6.563 1.00 98.62 93 ILE A C 1
ATOM 724 O O . ILE A 1 93 ? -9.090 2.612 6.336 1.00 98.62 93 ILE A O 1
ATOM 728 N N . VAL A 1 94 ? -7.382 1.994 7.659 1.00 98.56 94 VAL A N 1
ATOM 729 C CA . VAL A 1 94 ? -7.500 3.100 8.619 1.00 98.56 94 VAL A CA 1
ATOM 730 C C . VAL A 1 94 ? -6.113 3.704 8.811 1.00 98.56 94 VAL A C 1
ATOM 732 O O . VAL A 1 94 ? -5.181 2.992 9.171 1.00 98.56 94 VAL A O 1
ATOM 735 N N . VAL A 1 95 ? -5.982 5.007 8.565 1.00 98.62 95 VAL A N 1
ATOM 736 C CA . VAL A 1 95 ? -4.713 5.752 8.608 1.00 98.62 95 VAL A CA 1
ATOM 737 C C . VAL A 1 95 ? -4.857 7.047 9.407 1.00 98.62 95 VAL A C 1
ATOM 739 O O . VAL A 1 95 ? -5.970 7.521 9.655 1.00 98.62 95 VAL A O 1
ATOM 742 N N . ALA A 1 96 ? -3.722 7.611 9.818 1.00 98.00 96 ALA A N 1
ATOM 743 C CA . ALA A 1 96 ? -3.611 8.926 10.441 1.00 98.00 96 ALA A CA 1
ATOM 744 C C . ALA A 1 96 ? -2.298 9.614 9.996 1.00 98.00 96 ALA A C 1
ATOM 746 O O . ALA A 1 96 ? -1.356 8.887 9.675 1.00 98.00 96 ALA A O 1
ATOM 747 N N . PRO A 1 97 ? -2.237 10.964 9.959 1.00 93.44 97 PRO A N 1
ATOM 748 C CA . PRO A 1 97 ? -1.016 11.714 9.635 1.00 93.44 97 PRO A CA 1
ATOM 749 C C . PRO A 1 97 ? 0.074 11.623 10.713 1.00 93.44 97 PRO A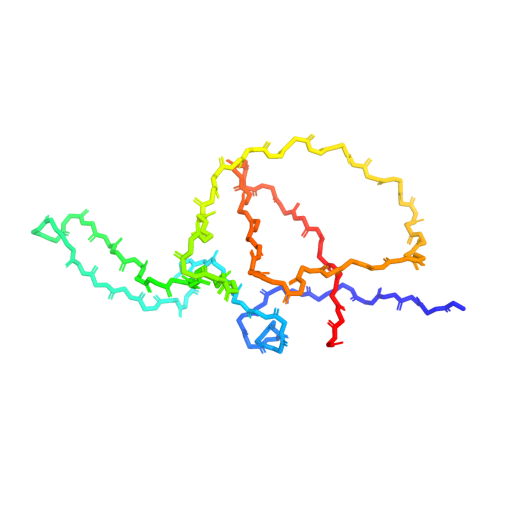 C 1
ATOM 751 O O . PRO A 1 97 ? -0.273 11.410 11.900 1.00 93.44 97 PRO A O 1
#

pLDDT: mean 98.08, std 1.54, range [84.56, 98.81]

Foldseek 3Di:
DDDDDADDDDQVVCVVPAFDPDDVVADWDADPVRPDTDRPCSDDKFFQDPPDDDDDDDDDDDDDDPPDDDPDDDDDPGIDDDDDDPVPDDDGDDDDD

Sequence (97 aa):
MRTLQIEPLTKEAFAPFGDVIETDGSDHFMINNGSTMRFHRLAEVETAQPEDKAIISIFRADAQDMPLTVCMLERLPLGSQAFIPLLGNPFLIVVAP

Radius of gyration: 16.56 Å; chains: 1; bounding box: 40×27×49 Å

Secondary structure (DSSP, 8-state):
-PPPPP----HHHHTTT-----STT--EEEEGGGTEEEE--SS---BSSTT---------PPPPPSS---------TTB------TT----------